Protein AF-A0A7W1UG21-F1 (afdb_monomer_lite)

Secondary structure (DSSP, 8-state):
------EEEEEEEEEETTEEEEEEEEEE-S---HHHHHHHHHHHHHHHHHHHHHHHHHTTPPP---TTSSSS-TT-

Radius of gyration: 19.11 Å; chains: 1; bounding box: 44×16×46 Å

pLDDT: mean 85.03, std 12.8, range [40.09, 95.25]

Sequence (76 aa):
MESSTSHESYNLDIQTPAGDLTASVSVPTGFIPITDILPLMRSLGEQAHQLAIDNTTQTGATISCQKGCAACCRMM

Structure (mmCIF, N/CA/C/O backbone):
data_AF-A0A7W1UG21-F1
#
_entry.id   AF-A0A7W1UG21-F1
#
loop_
_atom_site.group_PDB
_atom_site.id
_atom_site.type_symbol
_atom_site.label_atom_id
_atom_site.label_alt_id
_atom_site.label_comp_id
_atom_site.label_asym_id
_atom_site.label_entity_id
_atom_site.label_seq_id
_atom_site.pdbx_PDB_ins_code
_atom_site.Cartn_x
_atom_site.Cartn_y
_atom_site.Cartn_z
_atom_site.occupancy
_atom_site.B_iso_or_equiv
_atom_site.auth_seq_id
_atom_site.auth_comp_id
_atom_site.auth_asym_id
_atom_site.auth_atom_id
_atom_site.pdbx_PDB_model_num
ATOM 1 N N . MET A 1 1 ? 10.043 -8.654 -28.835 1.00 40.09 1 MET A N 1
ATOM 2 C CA . MET A 1 1 ? 11.194 -7.781 -28.533 1.00 40.09 1 MET A CA 1
ATOM 3 C C . MET A 1 1 ? 11.279 -7.718 -27.022 1.00 40.09 1 MET A C 1
ATOM 5 O O . MET A 1 1 ? 10.482 -7.019 -26.416 1.00 40.09 1 MET A O 1
ATOM 9 N N . GLU A 1 2 ? 12.113 -8.577 -26.433 1.00 42.44 2 GLU A N 1
ATOM 10 C CA . GLU A 1 2 ? 12.397 -8.592 -24.995 1.00 42.44 2 GLU A CA 1
ATOM 11 C C . GLU A 1 2 ? 13.127 -7.299 -24.642 1.00 42.44 2 GLU A C 1
ATOM 13 O O . GLU A 1 2 ? 14.247 -7.058 -25.090 1.00 42.44 2 GLU A O 1
ATOM 18 N N . SER A 1 3 ? 12.450 -6.430 -23.900 1.00 52.88 3 SER A N 1
ATOM 19 C CA . SER A 1 3 ? 13.083 -5.284 -23.268 1.00 52.88 3 SER A CA 1
ATOM 20 C C . SER A 1 3 ? 13.982 -5.819 -22.159 1.00 52.88 3 SER A C 1
ATOM 22 O O . SER A 1 3 ? 13.486 -6.343 -21.165 1.00 52.88 3 SER A O 1
ATOM 24 N N . SER A 1 4 ? 15.298 -5.713 -22.333 1.00 55.75 4 SER A N 1
ATOM 25 C CA . SER A 1 4 ? 16.269 -5.925 -21.261 1.00 55.75 4 SER A CA 1
ATOM 26 C C . SER A 1 4 ? 16.046 -4.863 -20.187 1.00 55.75 4 SER A C 1
ATOM 28 O O . SER A 1 4 ? 16.594 -3.764 -20.260 1.00 55.75 4 SER A O 1
ATOM 30 N N . THR A 1 5 ? 15.178 -5.149 -19.222 1.00 64.38 5 THR A N 1
ATOM 31 C CA . THR A 1 5 ? 14.951 -4.272 -18.078 1.00 64.38 5 THR A CA 1
ATOM 32 C C . THR A 1 5 ? 16.214 -4.296 -17.226 1.00 64.38 5 THR A C 1
ATOM 34 O O . THR A 1 5 ? 16.554 -5.324 -16.649 1.00 64.38 5 THR A O 1
ATOM 37 N N . SER A 1 6 ? 16.958 -3.192 -17.182 1.00 81.25 6 SER A N 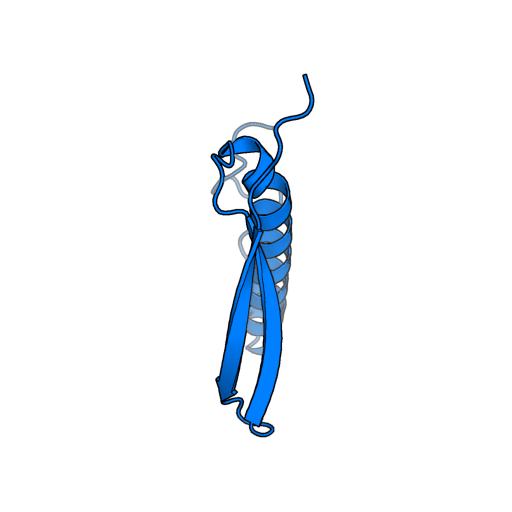1
ATOM 38 C CA . SER A 1 6 ? 18.063 -3.036 -16.235 1.00 81.25 6 SER A CA 1
ATOM 39 C C . SER A 1 6 ? 17.500 -3.088 -14.817 1.00 81.25 6 SER A C 1
ATOM 41 O O . SER A 1 6 ? 16.484 -2.457 -14.537 1.00 81.25 6 SER A O 1
ATOM 43 N N . HIS A 1 7 ? 18.129 -3.862 -13.939 1.00 84.00 7 HIS A N 1
ATOM 44 C CA . HIS A 1 7 ? 17.737 -4.013 -12.543 1.00 84.00 7 HIS A CA 1
ATOM 45 C C . HIS A 1 7 ? 18.875 -3.508 -11.658 1.00 84.00 7 HIS A C 1
ATOM 47 O O . HIS A 1 7 ? 20.009 -3.967 -11.798 1.00 84.00 7 HIS A O 1
ATOM 53 N N . GLU A 1 8 ? 18.578 -2.594 -10.738 1.00 89.56 8 GLU A N 1
ATOM 54 C CA . GLU A 1 8 ? 19.520 -2.159 -9.705 1.00 89.56 8 GLU A CA 1
ATOM 55 C C . GLU A 1 8 ? 19.148 -2.774 -8.356 1.00 89.56 8 GLU A C 1
ATOM 57 O O . GLU A 1 8 ? 17.972 -2.966 -8.045 1.00 89.56 8 GLU A O 1
ATOM 62 N N . SER A 1 9 ? 20.159 -3.133 -7.565 1.00 89.19 9 SER A N 1
ATOM 63 C CA . SER A 1 9 ? 19.959 -3.723 -6.242 1.00 89.19 9 SER A CA 1
ATOM 64 C C . SER A 1 9 ? 20.080 -2.653 -5.164 1.00 89.19 9 SER A C 1
ATOM 66 O O . SER A 1 9 ? 21.084 -1.941 -5.108 1.00 89.19 9 SER A O 1
ATOM 68 N N . TYR A 1 10 ? 19.083 -2.570 -4.289 1.00 91.06 10 TYR A N 1
ATOM 69 C CA . TYR A 1 10 ? 19.050 -1.655 -3.154 1.00 91.06 10 TYR A CA 1
ATOM 70 C C . TYR A 1 10 ? 19.010 -2.450 -1.854 1.00 91.06 10 TYR A C 1
ATOM 72 O O . TYR A 1 10 ? 18.204 -3.366 -1.707 1.00 91.06 10 TYR A O 1
ATOM 80 N N . ASN A 1 11 ? 19.855 -2.076 -0.893 1.00 93.19 11 ASN A N 1
ATOM 81 C CA . ASN A 1 11 ? 19.740 -2.563 0.479 1.00 93.19 11 ASN A CA 1
ATOM 82 C C . ASN A 1 11 ? 18.884 -1.584 1.282 1.00 93.19 11 ASN A C 1
ATOM 84 O O . ASN A 1 11 ? 19.188 -0.393 1.338 1.00 93.19 11 ASN A O 1
ATOM 88 N N . LEU A 1 12 ? 17.809 -2.094 1.872 1.00 92.31 12 LEU A N 1
ATOM 89 C CA . LEU A 1 12 ? 16.889 -1.364 2.726 1.00 92.31 12 LEU A CA 1
ATOM 90 C C . LEU A 1 12 ? 17.161 -1.748 4.175 1.00 92.31 12 LEU A C 1
ATOM 92 O O . LEU A 1 12 ? 17.214 -2.933 4.503 1.00 92.31 12 LEU A O 1
ATOM 96 N N . ASP A 1 13 ? 17.276 -0.730 5.017 1.00 94.75 13 ASP A N 1
ATOM 97 C CA . ASP A 1 13 ? 17.233 -0.834 6.470 1.00 94.75 13 ASP A CA 1
ATOM 98 C C . ASP A 1 13 ? 15.899 -0.233 6.932 1.00 94.75 13 ASP A C 1
ATOM 100 O O . ASP A 1 13 ? 15.585 0.918 6.612 1.00 94.75 13 ASP A O 1
ATOM 104 N N . ILE A 1 14 ? 15.056 -1.048 7.565 1.00 93.25 14 ILE A N 1
ATOM 105 C CA . ILE A 1 14 ? 13.674 -0.704 7.911 1.00 93.25 14 ILE A CA 1
ATOM 106 C C . ILE A 1 14 ? 13.493 -0.882 9.413 1.00 93.25 14 ILE A C 1
ATOM 108 O O . ILE A 1 14 ? 13.520 -1.997 9.934 1.00 93.25 14 ILE A O 1
ATOM 112 N N . GLN A 1 15 ? 13.233 0.226 10.096 1.00 91.94 15 GLN A N 1
ATOM 113 C CA . GLN A 1 15 ? 12.935 0.236 11.522 1.00 91.94 15 GLN A CA 1
ATOM 114 C C . GLN A 1 15 ? 11.452 -0.054 11.736 1.00 91.94 15 GLN A C 1
ATOM 116 O O . GLN A 1 15 ? 10.585 0.670 11.237 1.00 91.94 15 GLN A O 1
ATOM 121 N N . THR A 1 16 ? 11.148 -1.105 12.490 1.00 89.06 16 THR A N 1
ATOM 122 C CA . THR A 1 16 ? 9.771 -1.448 12.862 1.00 89.06 16 THR A CA 1
ATOM 123 C C . THR A 1 16 ? 9.617 -1.464 14.383 1.00 89.06 16 THR A C 1
ATOM 125 O O . THR A 1 16 ? 10.600 -1.666 15.096 1.00 89.06 16 THR A O 1
ATOM 128 N N . PRO A 1 17 ? 8.391 -1.326 14.928 1.00 91.19 17 PRO A N 1
ATOM 129 C CA . PRO A 1 17 ? 8.158 -1.471 16.368 1.00 91.19 17 PRO A CA 1
ATOM 130 C C . PRO A 1 17 ? 8.584 -2.831 16.949 1.00 91.19 17 PRO A C 1
ATOM 132 O O . PRO A 1 17 ? 8.734 -2.955 18.160 1.00 91.19 17 PRO A O 1
ATOM 135 N N . ALA A 1 18 ? 8.763 -3.851 16.102 1.00 88.62 18 ALA A N 1
ATOM 136 C CA . ALA A 1 18 ? 9.208 -5.187 16.490 1.00 88.62 18 ALA A CA 1
ATOM 137 C C . ALA A 1 18 ? 10.738 -5.383 16.390 1.00 88.62 18 ALA A C 1
ATOM 139 O O . ALA A 1 18 ? 11.226 -6.454 16.748 1.0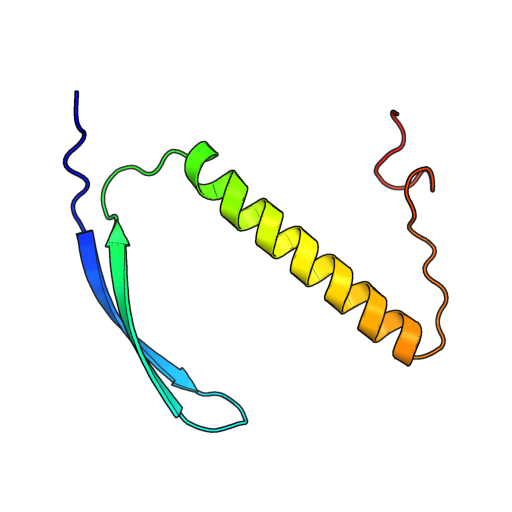0 88.62 18 ALA A O 1
ATOM 140 N N . GLY A 1 19 ? 11.484 -4.380 15.912 1.00 89.19 19 GLY A N 1
ATOM 141 C CA . GLY A 1 19 ? 12.932 -4.430 15.689 1.00 89.19 19 GLY A CA 1
ATOM 142 C C . GLY A 1 19 ? 13.348 -3.994 14.279 1.00 89.19 19 GLY A C 1
ATOM 143 O O . GLY A 1 19 ? 12.507 -3.649 13.441 1.00 89.19 19 GLY A O 1
ATOM 144 N N . ASP A 1 20 ? 14.656 -4.013 14.031 1.00 92.94 20 ASP A N 1
ATOM 145 C CA . ASP A 1 20 ? 15.262 -3.629 12.754 1.00 92.94 20 ASP A CA 1
ATOM 146 C C . ASP A 1 20 ? 15.225 -4.778 11.736 1.00 92.94 20 ASP A C 1
ATOM 148 O O . ASP A 1 20 ? 15.464 -5.943 12.071 1.00 92.94 20 ASP A O 1
ATOM 152 N N . LEU A 1 21 ? 14.942 -4.446 10.477 1.00 91.81 21 LEU A N 1
ATOM 153 C CA . LEU A 1 21 ? 14.908 -5.381 9.355 1.00 91.81 21 LEU A CA 1
ATOM 154 C C . LEU A 1 21 ? 15.847 -4.913 8.245 1.00 91.81 21 LEU A C 1
ATOM 156 O O . LEU A 1 21 ? 15.794 -3.760 7.826 1.00 91.81 21 LEU A O 1
ATOM 160 N N . THR A 1 22 ? 16.643 -5.837 7.707 1.00 92.06 22 THR A N 1
ATOM 161 C CA . THR A 1 22 ? 17.471 -5.596 6.519 1.00 92.06 22 THR A CA 1
ATOM 162 C C . THR A 1 22 ? 16.978 -6.446 5.352 1.00 92.06 22 THR A C 1
ATOM 164 O O . THR A 1 22 ? 16.694 -7.635 5.508 1.00 92.06 22 THR A O 1
ATOM 167 N N . ALA A 1 23 ? 16.852 -5.840 4.172 1.00 90.38 23 ALA A N 1
ATOM 168 C CA . ALA A 1 23 ? 16.409 -6.527 2.961 1.00 90.38 23 ALA A CA 1
ATOM 169 C C . ALA A 1 23 ? 17.162 -6.018 1.729 1.00 90.38 23 ALA A C 1
ATOM 171 O O . ALA A 1 23 ? 17.433 -4.828 1.611 1.00 90.38 23 ALA A O 1
ATOM 172 N N . SER A 1 24 ? 17.464 -6.910 0.785 1.00 91.50 24 SER A N 1
ATOM 173 C CA . SER A 1 24 ? 18.004 -6.538 -0.526 1.00 91.50 24 SER A CA 1
ATOM 174 C C . SER A 1 24 ? 16.905 -6.693 -1.572 1.00 91.50 24 SER A C 1
ATOM 176 O O . SER A 1 24 ? 16.297 -7.762 -1.664 1.00 91.50 24 SER A O 1
ATOM 178 N N . VAL A 1 25 ? 16.617 -5.638 -2.333 1.00 89.94 25 VAL A N 1
ATOM 179 C CA . VAL A 1 25 ? 15.553 -5.637 -3.346 1.00 89.94 25 VAL A CA 1
ATOM 180 C C . VAL A 1 25 ? 16.101 -5.230 -4.703 1.00 89.94 25 VAL A C 1
ATOM 182 O O . VAL A 1 25 ? 16.878 -4.288 -4.828 1.00 89.94 25 VAL A O 1
ATOM 185 N N . SER A 1 26 ? 15.663 -5.943 -5.737 1.00 87.50 26 SER A N 1
ATOM 186 C CA . SER A 1 26 ? 15.979 -5.613 -7.120 1.00 87.50 26 SER A CA 1
ATOM 187 C C . SER A 1 26 ? 14.875 -4.735 -7.699 1.00 87.50 26 SER A C 1
ATOM 189 O O . SER A 1 26 ? 13.724 -5.167 -7.788 1.00 87.50 26 SER A O 1
ATOM 191 N N . VAL A 1 27 ? 15.222 -3.513 -8.096 1.00 87.31 27 VAL A N 1
ATOM 192 C CA . VAL A 1 27 ? 14.289 -2.545 -8.674 1.00 87.31 27 VAL A CA 1
ATOM 193 C C . VAL A 1 27 ? 14.600 -2.377 -10.160 1.00 87.31 27 VAL A C 1
ATOM 195 O O . VAL A 1 27 ? 15.741 -2.075 -10.514 1.00 87.31 27 VAL A O 1
ATOM 198 N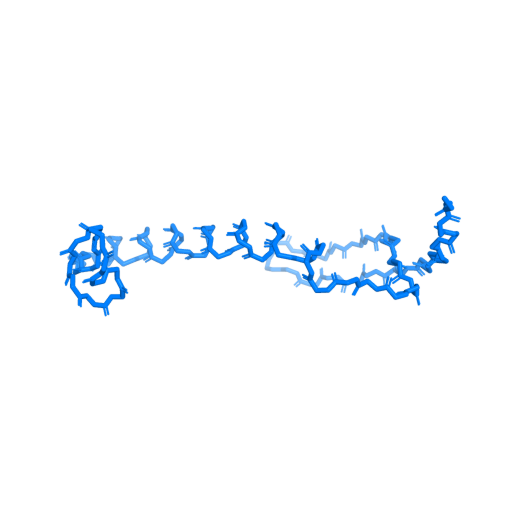 N . PRO A 1 28 ? 13.613 -2.566 -11.048 1.00 85.81 28 PRO A N 1
ATOM 199 C CA . PRO A 1 28 ? 13.785 -2.267 -12.460 1.00 85.81 28 PRO A CA 1
ATOM 200 C C . PRO A 1 28 ? 13.997 -0.759 -12.664 1.00 85.81 28 PRO A C 1
ATOM 202 O O . PRO A 1 28 ? 13.198 0.055 -12.209 1.00 85.81 28 PRO A O 1
ATOM 205 N N . THR A 1 29 ? 15.066 -0.387 -13.365 1.00 84.38 29 THR A N 1
ATOM 206 C CA . THR A 1 29 ? 15.436 1.004 -13.692 1.00 84.38 29 THR A CA 1
ATOM 207 C C . THR A 1 29 ? 15.141 1.380 -15.141 1.00 84.38 29 THR A C 1
ATOM 209 O O . THR A 1 29 ? 15.372 2.511 -15.567 1.00 84.38 29 THR A O 1
ATOM 212 N N . GLY A 1 30 ? 14.590 0.436 -15.905 1.00 84.38 30 GLY A N 1
ATOM 213 C CA . GLY A 1 30 ? 14.001 0.700 -17.211 1.00 84.38 30 GLY A CA 1
ATOM 214 C C . GLY A 1 30 ? 12.647 1.408 -17.118 1.00 84.38 30 GLY A C 1
ATOM 215 O O . GLY A 1 30 ? 12.086 1.618 -16.044 1.00 84.38 30 GLY A O 1
ATOM 216 N N . PHE A 1 31 ? 12.091 1.754 -18.277 1.00 84.38 31 PHE A N 1
ATOM 217 C CA . PHE A 1 31 ? 10.728 2.266 -18.354 1.00 84.38 31 PHE A CA 1
ATOM 218 C C . PHE A 1 31 ? 9.732 1.205 -17.869 1.00 84.38 31 PHE A C 1
ATOM 220 O O . PHE A 1 31 ? 9.661 0.116 -18.437 1.00 84.38 31 PHE A O 1
ATOM 227 N N . ILE A 1 32 ? 8.944 1.551 -16.851 1.00 85.38 32 ILE A N 1
ATOM 228 C CA . ILE A 1 32 ? 7.840 0.729 -16.354 1.00 85.38 32 ILE A CA 1
ATOM 229 C C . ILE A 1 32 ? 6.543 1.407 -16.801 1.00 85.38 32 ILE A C 1
ATOM 231 O O . ILE A 1 32 ? 6.249 2.514 -16.336 1.00 85.38 32 ILE A O 1
ATOM 235 N N . PRO A 1 33 ? 5.753 0.803 -17.703 1.00 87.19 33 PRO A N 1
ATOM 236 C CA . PRO A 1 33 ? 4.473 1.379 -18.071 1.00 87.19 33 PRO A CA 1
ATOM 237 C C . PRO A 1 33 ? 3.545 1.375 -16.852 1.00 87.19 33 PRO A C 1
ATOM 239 O O . PRO A 1 33 ? 3.506 0.423 -16.074 1.00 87.19 33 PRO A O 1
ATOM 242 N N . ILE A 1 34 ? 2.748 2.437 -16.696 1.00 87.44 34 ILE A N 1
ATOM 243 C CA . ILE A 1 34 ? 1.850 2.592 -15.540 1.00 87.44 34 ILE A CA 1
ATOM 244 C C . ILE A 1 34 ? 0.890 1.403 -15.379 1.00 87.44 34 ILE A C 1
ATOM 246 O O . ILE A 1 34 ? 0.501 1.065 -14.265 1.00 87.44 34 ILE A O 1
ATOM 250 N N . THR A 1 35 ? 0.550 0.731 -16.484 1.00 92.38 35 THR A N 1
ATOM 251 C CA . THR A 1 35 ? -0.297 -0.466 -16.515 1.00 92.38 35 THR A CA 1
ATOM 252 C C . THR A 1 35 ? 0.283 -1.643 -15.745 1.00 92.38 35 THR A C 1
ATOM 254 O O . THR A 1 35 ? -0.493 -2.422 -15.200 1.00 92.38 35 THR A O 1
ATOM 257 N N . ASP A 1 36 ? 1.607 -1.744 -15.641 1.00 89.31 36 ASP A N 1
ATOM 258 C CA . ASP A 1 36 ? 2.284 -2.837 -14.933 1.00 89.31 36 ASP A CA 1
ATOM 259 C C . ASP A 1 36 ? 2.299 -2.595 -13.417 1.00 89.31 36 ASP A C 1
ATOM 261 O O . ASP A 1 36 ? 2.380 -3.534 -12.628 1.00 89.31 36 ASP A O 1
ATOM 265 N N . ILE A 1 37 ? 2.137 -1.337 -12.995 1.00 89.56 37 ILE A N 1
ATOM 266 C CA . ILE A 1 37 ? 2.010 -0.936 -11.587 1.00 89.56 37 ILE A CA 1
ATOM 267 C C . ILE A 1 37 ? 0.571 -1.150 -11.083 1.00 89.56 37 ILE A C 1
ATOM 269 O O . ILE A 1 37 ? 0.349 -1.396 -9.893 1.00 89.56 37 ILE A O 1
ATOM 273 N N . LEU A 1 38 ? -0.427 -1.095 -11.976 1.00 94.25 38 LEU A N 1
ATOM 274 C CA . LEU A 1 38 ? -1.847 -1.191 -11.613 1.00 94.25 38 LEU A CA 1
ATOM 275 C C . LEU A 1 38 ? -2.219 -2.443 -10.797 1.00 94.25 38 LEU A C 1
ATOM 277 O O . LEU A 1 38 ? -2.982 -2.282 -9.842 1.00 94.25 38 LEU A O 1
ATOM 281 N N . PRO A 1 39 ? -1.748 -3.670 -11.106 1.00 92.94 39 PRO A N 1
ATOM 282 C CA . PRO A 1 39 ? -2.088 -4.855 -10.317 1.00 92.94 39 PRO A CA 1
ATOM 283 C C . PRO A 1 39 ? -1.637 -4.735 -8.859 1.00 92.94 39 PRO A C 1
ATOM 285 O O . PRO A 1 39 ? -2.410 -5.038 -7.949 1.00 92.94 39 PRO A O 1
ATOM 288 N N . LEU A 1 40 ? -0.419 -4.228 -8.638 1.00 91.62 40 LEU A N 1
ATOM 289 C CA . LEU A 1 40 ? 0.119 -3.995 -7.301 1.00 91.62 40 LEU A CA 1
ATOM 290 C C . LEU A 1 40 ? -0.711 -2.945 -6.557 1.00 91.62 40 LEU A C 1
ATOM 292 O O . LEU A 1 40 ? -1.146 -3.188 -5.434 1.00 91.62 40 LEU A O 1
ATOM 296 N N . MET A 1 41 ? -0.991 -1.810 -7.201 1.00 93.88 41 MET A N 1
ATOM 297 C CA . MET A 1 41 ? -1.782 -0.735 -6.594 1.00 93.88 41 MET A CA 1
ATOM 298 C C . MET A 1 41 ? -3.208 -1.178 -6.252 1.00 93.88 41 MET A C 1
ATOM 300 O O . MET A 1 41 ? -3.721 -0.817 -5.196 1.00 93.88 41 MET A O 1
ATOM 304 N N . ARG A 1 42 ? -3.842 -2.003 -7.095 1.00 93.62 42 ARG A N 1
ATOM 305 C CA . ARG A 1 42 ? -5.165 -2.585 -6.806 1.00 93.62 42 ARG A CA 1
ATOM 306 C C . ARG A 1 42 ? -5.126 -3.508 -5.590 1.00 93.62 42 ARG A C 1
ATOM 308 O O . ARG A 1 42 ? -5.993 -3.398 -4.732 1.00 93.62 42 ARG A O 1
ATOM 315 N N . SER A 1 43 ? -4.121 -4.380 -5.505 1.00 94.50 43 SER A N 1
ATOM 316 C CA . SER A 1 43 ? -3.946 -5.281 -4.360 1.00 94.50 43 SER A CA 1
ATOM 317 C C . SER A 1 43 ? -3.716 -4.514 -3.054 1.00 94.50 43 SER A C 1
ATOM 319 O O . SER A 1 43 ? -4.323 -4.829 -2.032 1.00 94.50 43 SER A O 1
ATOM 321 N N . LEU A 1 44 ? -2.875 -3.476 -3.081 1.00 94.44 44 LEU A N 1
ATOM 322 C CA . LEU A 1 44 ? -2.637 -2.614 -1.920 1.00 94.44 44 LEU A CA 1
ATOM 323 C C . LEU A 1 44 ? -3.893 -1.837 -1.518 1.00 94.44 44 LEU A C 1
ATOM 325 O O . LEU A 1 44 ? -4.195 -1.739 -0.331 1.00 94.44 44 LEU A O 1
ATOM 329 N N . GLY A 1 45 ? -4.643 -1.323 -2.495 1.00 91.88 45 GLY A N 1
ATOM 330 C CA . GLY A 1 45 ? -5.915 -0.649 -2.250 1.00 91.88 45 GLY A CA 1
ATOM 331 C C . GLY A 1 45 ? -6.930 -1.552 -1.549 1.00 91.88 45 GLY A C 1
ATOM 332 O O . GLY A 1 45 ? -7.562 -1.115 -0.591 1.00 91.88 45 GLY A O 1
ATOM 333 N N . GLU A 1 46 ? -7.042 -2.815 -1.967 1.00 92.69 46 GLU A N 1
ATOM 334 C CA . GLU A 1 46 ? -7.938 -3.782 -1.322 1.00 92.69 46 GLU A CA 1
ATOM 335 C C . GLU A 1 46 ? -7.498 -4.094 0.114 1.00 92.69 46 GLU A C 1
ATOM 337 O O . GLU A 1 46 ? -8.312 -4.039 1.032 1.00 92.69 46 GLU A O 1
ATOM 342 N N . GLN A 1 47 ? -6.204 -4.340 0.340 1.00 95.25 47 GLN A N 1
ATOM 343 C CA . GLN A 1 47 ? -5.671 -4.593 1.685 1.00 95.25 47 GLN A CA 1
ATOM 344 C C . GLN A 1 47 ? -5.892 -3.403 2.628 1.00 95.25 47 GLN A C 1
ATOM 346 O O . GLN A 1 47 ? -6.335 -3.583 3.761 1.00 95.25 47 GLN A O 1
ATOM 351 N N . ALA A 1 48 ? -5.629 -2.181 2.158 1.00 92.25 48 ALA A N 1
ATOM 352 C CA . ALA A 1 48 ? -5.867 -0.969 2.934 1.00 92.25 48 ALA A CA 1
ATOM 353 C C . ALA A 1 48 ? -7.359 -0.770 3.242 1.00 92.25 48 ALA A C 1
ATOM 355 O O . ALA A 1 48 ? -7.711 -0.352 4.345 1.00 92.25 48 ALA A O 1
ATOM 356 N N . HIS A 1 49 ? -8.238 -1.095 2.291 1.00 90.06 49 HIS A N 1
ATOM 357 C CA . HIS A 1 49 ? -9.681 -1.018 2.487 1.00 90.06 49 HIS A CA 1
ATOM 358 C C . HIS A 1 49 ? -10.168 -2.014 3.547 1.00 90.06 49 HIS A C 1
ATOM 360 O O . HIS A 1 49 ? -10.898 -1.610 4.452 1.00 90.06 49 HIS A O 1
ATOM 366 N N . GLN A 1 50 ? -9.719 -3.272 3.496 1.00 91.88 50 GLN A N 1
ATOM 367 C CA . GLN A 1 50 ? -10.043 -4.269 4.525 1.00 91.88 50 GLN A CA 1
ATOM 368 C C . GLN A 1 50 ? -9.538 -3.836 5.904 1.00 91.88 50 GLN A C 1
ATOM 370 O O . GLN A 1 50 ? -10.307 -3.809 6.861 1.00 91.88 50 GLN A O 1
ATOM 375 N N . LEU A 1 51 ? -8.291 -3.362 5.993 1.00 93.94 51 LEU A N 1
ATOM 376 C CA . LEU A 1 51 ? -7.736 -2.852 7.247 1.00 93.94 51 LEU A CA 1
ATOM 377 C C . LEU A 1 51 ? -8.558 -1.681 7.812 1.00 93.94 51 LEU A C 1
ATOM 379 O O . LEU A 1 51 ? -8.737 -1.571 9.026 1.00 93.94 51 LEU A O 1
ATOM 383 N N . ALA A 1 52 ? -9.070 -0.794 6.957 1.00 90.12 52 ALA A N 1
ATOM 384 C CA . ALA A 1 52 ? -9.933 0.302 7.388 1.00 90.12 52 ALA A CA 1
ATOM 385 C C . ALA A 1 52 ? -11.289 -0.198 7.919 1.00 90.12 52 ALA A C 1
ATOM 387 O O . ALA A 1 52 ? -11.781 0.339 8.917 1.00 90.12 52 ALA A O 1
ATOM 388 N N . ILE A 1 53 ? -11.878 -1.224 7.294 1.00 92.56 53 ILE A N 1
ATOM 389 C CA . ILE A 1 53 ? -13.111 -1.876 7.766 1.00 92.56 53 ILE A CA 1
ATOM 390 C C . ILE A 1 53 ? -12.886 -2.487 9.152 1.00 92.56 53 ILE A C 1
ATOM 392 O O . ILE A 1 53 ? -13.656 -2.207 10.076 1.00 92.56 53 ILE A O 1
ATOM 396 N N . ASP A 1 54 ? -11.811 -3.255 9.318 1.00 94.25 54 ASP A N 1
ATOM 397 C CA . ASP A 1 54 ? -11.474 -3.920 10.579 1.00 94.25 54 ASP A CA 1
ATOM 398 C C . ASP A 1 54 ? -11.287 -2.901 11.708 1.00 94.25 54 ASP A C 1
ATOM 400 O O . ASP A 1 54 ? -11.941 -2.991 12.747 1.00 94.25 54 ASP A O 1
ATOM 404 N N . ASN A 1 55 ? -10.483 -1.857 11.480 1.00 93.75 55 ASN A N 1
ATOM 405 C CA . ASN A 1 55 ? -10.278 -0.801 12.475 1.00 93.75 55 ASN A CA 1
ATOM 406 C C . ASN A 1 55 ? -11.586 -0.076 12.829 1.00 93.75 55 ASN A C 1
ATOM 408 O O . ASN A 1 55 ? -11.869 0.167 14.001 1.00 93.75 55 ASN A O 1
ATOM 412 N N . THR A 1 56 ? -12.411 0.259 11.833 1.00 92.81 56 THR A N 1
ATOM 413 C CA . THR A 1 56 ? -13.670 0.986 12.062 1.00 92.81 56 THR A CA 1
ATOM 414 C C . THR A 1 56 ? -14.653 0.141 12.871 1.00 92.81 56 THR A C 1
ATOM 416 O O . THR A 1 56 ? -15.219 0.618 13.857 1.00 92.81 56 THR A O 1
ATOM 419 N N . THR A 1 57 ? -14.818 -1.132 12.514 1.00 94.00 57 THR A N 1
ATOM 420 C CA . THR A 1 57 ? -15.717 -2.048 13.233 1.00 94.00 57 THR A CA 1
ATOM 421 C C . THR A 1 57 ? -15.218 -2.364 14.641 1.00 94.00 57 THR A C 1
ATOM 423 O O . THR A 1 57 ? -16.025 -2.414 15.570 1.00 94.00 57 THR A O 1
ATOM 426 N N . GLN A 1 58 ? -13.902 -2.468 14.848 1.00 94.62 58 GLN A N 1
ATOM 427 C CA . GLN A 1 58 ? -13.304 -2.640 16.175 1.00 94.62 58 GLN A CA 1
ATOM 428 C C . GLN A 1 58 ? -13.597 -1.454 17.110 1.00 94.62 58 GLN A C 1
ATOM 430 O O . GLN A 1 58 ? -13.729 -1.638 18.320 1.00 94.62 58 GLN A O 1
ATOM 435 N N . THR A 1 59 ? -13.761 -0.245 16.565 1.00 92.19 59 THR A N 1
ATOM 436 C CA . THR A 1 59 ? -14.177 0.945 17.336 1.00 92.19 59 THR A CA 1
ATOM 437 C C . THR A 1 59 ? -15.689 1.038 17.584 1.00 92.19 59 THR A C 1
ATOM 439 O O . THR A 1 59 ? -16.153 1.999 18.196 1.00 92.19 59 THR A O 1
ATOM 442 N N . GLY A 1 60 ? -16.472 0.049 17.136 1.00 93.94 60 GLY A N 1
ATOM 443 C CA . GLY A 1 60 ? -17.930 -0.004 17.297 1.00 93.94 60 GLY A CA 1
ATOM 444 C C . GLY A 1 60 ? -18.715 0.825 16.276 1.00 93.94 60 GLY A C 1
ATOM 445 O O . GLY A 1 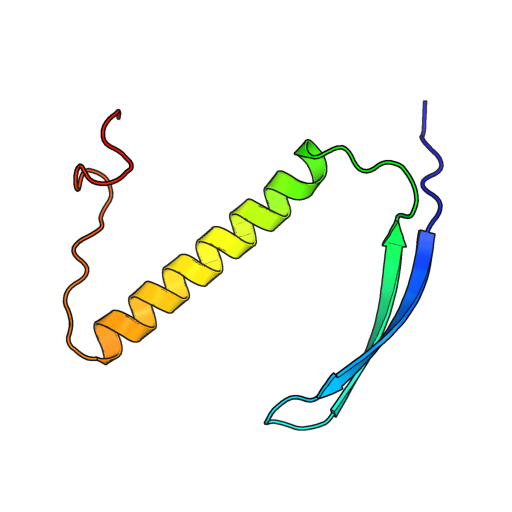60 ? -19.942 0.899 16.354 1.00 93.94 60 GLY A O 1
ATOM 44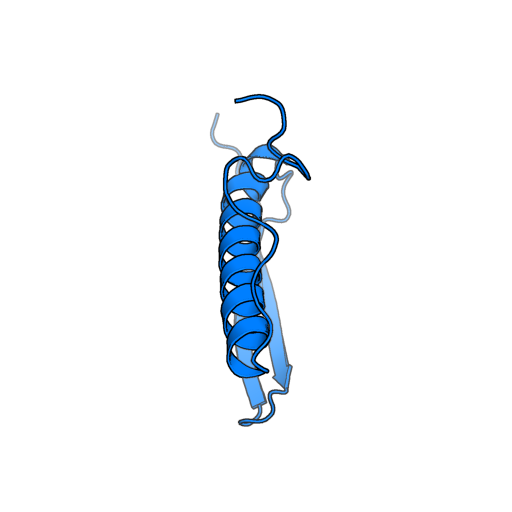6 N N . ALA A 1 61 ? -18.036 1.447 15.310 1.00 92.38 61 ALA A N 1
ATOM 447 C CA . ALA A 1 61 ? -18.681 2.184 14.235 1.00 92.38 61 ALA A CA 1
ATOM 448 C C . ALA A 1 61 ? -19.215 1.237 13.147 1.00 92.38 61 ALA A C 1
ATOM 450 O O . ALA A 1 61 ? -18.684 0.155 12.900 1.00 92.38 61 ALA A O 1
ATOM 451 N N . THR A 1 62 ? -20.287 1.659 12.475 1.00 90.50 62 THR A N 1
ATOM 452 C CA . THR A 1 62 ? -20.887 0.908 11.363 1.00 90.50 62 THR A CA 1
ATOM 453 C C . THR A 1 62 ? -20.346 1.414 10.031 1.00 90.50 62 THR A C 1
ATOM 455 O O . THR A 1 62 ? -20.296 2.622 9.795 1.00 90.50 62 THR A O 1
ATOM 458 N N . ILE A 1 63 ? -19.979 0.492 9.139 1.00 90.19 63 ILE A N 1
ATOM 459 C CA . ILE A 1 63 ? -19.526 0.835 7.791 1.00 90.19 63 ILE A CA 1
ATOM 460 C C . ILE A 1 63 ? -20.707 1.361 6.970 1.00 90.19 63 ILE A C 1
ATOM 462 O O . ILE A 1 63 ? -21.689 0.657 6.747 1.00 90.19 63 ILE A O 1
ATOM 466 N N . SER A 1 64 ? -20.599 2.601 6.494 1.00 84.94 64 SER A N 1
ATOM 467 C CA . SER A 1 64 ? -21.598 3.219 5.612 1.00 84.94 64 SER A CA 1
ATOM 468 C C . SER A 1 64 ? -21.360 2.917 4.127 1.00 84.94 64 SER A C 1
ATOM 470 O O . SER A 1 64 ? -22.290 2.981 3.321 1.00 84.94 64 SER A O 1
ATOM 472 N N . CYS A 1 65 ? -20.122 2.577 3.752 1.00 80.81 65 CYS A N 1
ATOM 473 C CA . CYS A 1 65 ? -19.736 2.261 2.382 1.00 80.81 65 CYS A CA 1
ATOM 474 C C . CYS A 1 65 ? -19.885 0.761 2.096 1.00 80.81 65 CYS A C 1
ATOM 476 O O . CYS A 1 65 ? -19.192 -0.073 2.664 1.00 80.81 65 CYS A O 1
ATOM 478 N N . GLN A 1 66 ? -20.768 0.422 1.166 1.00 80.44 66 GLN A N 1
ATOM 479 C CA . GLN A 1 66 ? -20.957 -0.935 0.654 1.00 80.44 66 GLN A CA 1
ATOM 480 C C . GLN A 1 66 ? -21.189 -0.886 -0.855 1.00 80.44 66 GLN A C 1
ATOM 482 O O . GLN A 1 66 ? -21.499 0.174 -1.408 1.00 80.44 66 GLN A O 1
ATOM 487 N N . LYS A 1 67 ? -21.057 -2.019 -1.553 1.00 78.56 67 LYS A N 1
ATOM 488 C CA . LYS A 1 67 ? -21.428 -2.084 -2.974 1.00 78.56 67 LYS A CA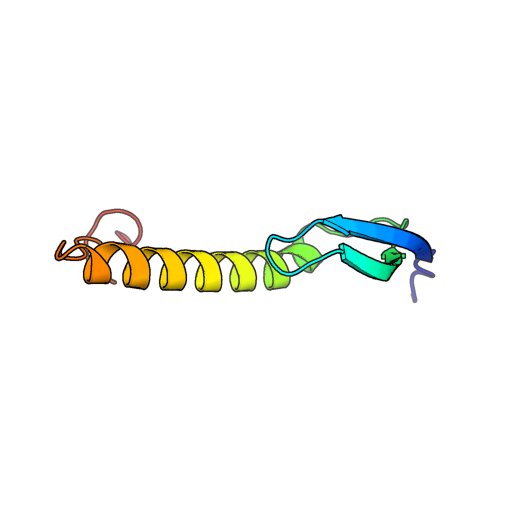 1
ATOM 489 C C . LYS A 1 67 ? -22.877 -1.597 -3.126 1.00 78.56 67 LYS A C 1
ATOM 491 O O . LYS A 1 67 ? -23.774 -2.125 -2.482 1.00 78.56 67 LYS A O 1
ATOM 496 N N . GLY A 1 68 ? -23.088 -0.560 -3.939 1.00 74.75 68 GLY A N 1
ATOM 497 C CA . GLY A 1 68 ? -24.405 0.068 -4.106 1.00 74.75 68 GLY A CA 1
ATOM 498 C C . GLY A 1 68 ? -24.768 1.155 -3.080 1.00 74.75 68 GLY A C 1
ATOM 499 O O . GLY A 1 68 ? -25.867 1.689 -3.147 1.00 74.75 68 GLY A O 1
ATOM 500 N N . CYS A 1 69 ? -23.860 1.571 -2.186 1.00 80.31 69 CYS A N 1
ATOM 501 C CA . CYS A 1 69 ? -24.089 2.678 -1.233 1.00 80.31 69 CYS A CA 1
ATOM 502 C C . CYS A 1 69 ? -24.187 4.080 -1.870 1.00 80.31 69 CYS A C 1
ATOM 504 O O . CYS A 1 69 ? -24.305 5.072 -1.159 1.00 80.31 69 CYS A O 1
ATOM 506 N N . ALA A 1 70 ? -24.094 4.176 -3.200 1.00 74.19 70 ALA A N 1
ATOM 507 C CA . ALA A 1 70 ? -24.171 5.405 -3.995 1.00 74.19 70 ALA A CA 1
ATOM 508 C C . ALA A 1 70 ? -23.075 6.471 -3.762 1.00 74.19 70 ALA A C 1
ATOM 510 O O . ALA A 1 70 ? -23.125 7.510 -4.419 1.00 74.19 70 ALA A O 1
ATOM 511 N N . ALA A 1 71 ? -22.063 6.212 -2.924 1.00 78.56 71 ALA A N 1
ATOM 512 C CA . ALA A 1 71 ? -20.936 7.130 -2.722 1.00 78.56 71 ALA A CA 1
ATOM 513 C C . ALA A 1 71 ? -19.958 7.141 -3.915 1.00 78.56 71 ALA A C 1
ATOM 515 O O . ALA A 1 71 ? -19.770 8.172 -4.553 1.00 78.56 71 ALA A O 1
ATOM 516 N N . CYS A 1 72 ? -19.376 5.985 -4.253 1.00 76.31 72 CYS A N 1
ATOM 517 C CA . CYS A 1 72 ? -18.376 5.869 -5.328 1.00 76.31 72 CYS A CA 1
ATOM 518 C C . CYS A 1 72 ? -18.847 4.962 -6.480 1.00 76.31 72 CYS A C 1
ATOM 520 O O . CYS A 1 72 ? -18.632 5.265 -7.648 1.00 76.31 72 CYS A O 1
ATOM 522 N N . CYS A 1 73 ? -19.543 3.862 -6.174 1.00 71.25 73 CYS A N 1
ATOM 523 C CA . CYS A 1 73 ? -19.993 2.864 -7.156 1.00 71.25 73 CYS A CA 1
ATOM 524 C C . CYS A 1 73 ? -21.370 3.186 -7.771 1.00 71.25 73 CYS A C 1
ATOM 526 O O . CYS A 1 73 ? -22.151 2.278 -8.030 1.00 71.25 73 CYS A O 1
ATOM 528 N N . ARG A 1 74 ? -21.698 4.467 -7.992 1.00 61.53 74 ARG A N 1
ATOM 529 C CA . ARG A 1 74 ? -23.039 4.947 -8.404 1.00 61.53 74 ARG A CA 1
ATOM 530 C C . ARG A 1 74 ? -23.492 4.497 -9.814 1.00 61.53 74 ARG A C 1
ATOM 532 O O . ARG A 1 74 ? -24.560 4.904 -10.253 1.00 61.53 74 ARG A O 1
ATOM 539 N N . MET A 1 75 ? -22.705 3.683 -10.524 1.00 52.94 75 MET A N 1
ATOM 540 C CA . MET A 1 75 ? -22.914 3.327 -11.938 1.00 52.94 75 MET A CA 1
ATOM 541 C C . MET A 1 75 ? -22.844 1.822 -12.264 1.00 52.94 75 MET A C 1
ATOM 543 O O . MET A 1 75 ? -22.526 1.471 -13.398 1.00 52.94 75 MET A O 1
ATOM 547 N N . MET A 1 76 ? -23.172 0.927 -11.328 1.00 45.47 76 MET A N 1
ATOM 548 C CA . MET A 1 76 ? -23.517 -0.468 -11.664 1.00 45.47 76 MET A CA 1
ATOM 549 C C . MET A 1 76 ? -24.642 -0.999 -10.789 1.00 45.47 76 MET A C 1
ATOM 551 O O . MET A 1 76 ? -24.520 -0.863 -9.551 1.00 45.47 76 MET A O 1
#

Foldseek 3Di:
DDDPFDWDKDWDWDQDPVGIDIDIDIDGPDDDPVVNCVVVVVVVVVVVVVVVVVVCVVVVHDDCDDCVSCPPNVDD